Protein AF-A0A6A6USP2-F1 (afdb_monomer_lite)

Organism: NCBI:txid703497

pLDDT: mean 87.1, std 11.31, range [43.31, 97.69]

Radius of gyration: 18.31 Å; chains: 1; bounding box: 39×38×56 Å

Secondary structure (DSSP, 8-state):
------------EEEEES-SS---TTSPPPPPPPPPP--GGGHHHHTT--EEEEEEEEEEEE-TTT--EEEEEEEEEEE--TT-HHHHHHHHHHHHHHTT-------TT-SS---SSTT---

Foldseek 3Di:
DDDDPVPFDLDKDKDFDDDDDD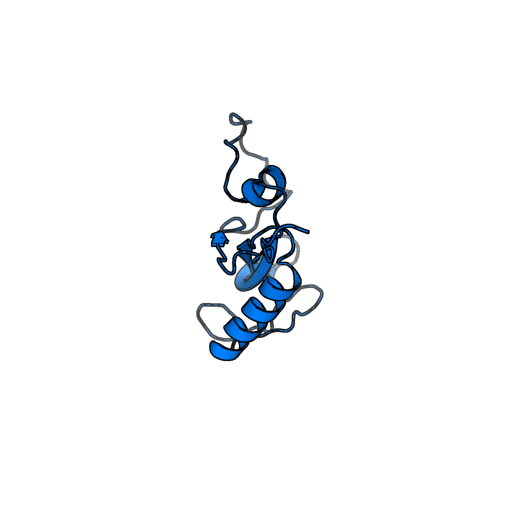DDPPDDDDDDDDPDPPPPVCPCVVQVWDKDKDFDAWDWDQDPVPRDIFIDTGIMMMIGGHPCNVVRLVVVQVVCVVVVHDPAADDDRGRADADPDPRRHD

Sequence (122 aa):
MSAAEDKLSTAAMILPYGHAGPQYRGIPDSPPEPPPDYGPKFLSTVLETPQLMVPVGQNAYVSRVSGRKEYRPILSSLMGAKGSDLMLIKLTEAALEAASWPTEVLVGRYTLKVGDNKRNIA

Structure (mmCIF, N/CA/C/O backbone):
data_AF-A0A6A6USP2-F1
#
_entry.id   AF-A0A6A6USP2-F1
#
loop_
_atom_site.group_PDB
_atom_site.id
_atom_site.type_symbol
_atom_site.label_atom_id
_atom_site.label_alt_id
_atom_site.label_comp_id
_atom_site.label_asym_id
_atom_site.label_entity_id
_atom_site.label_seq_id
_atom_site.pdbx_PDB_ins_code
_atom_site.Cartn_x
_atom_site.Cartn_y
_atom_site.Cartn_z
_atom_site.occupancy
_atom_site.B_iso_or_equiv
_atom_site.auth_seq_id
_atom_site.auth_comp_id
_atom_site.auth_asym_id
_atom_site.auth_atom_id
_atom_site.pdbx_PDB_model_num
ATOM 1 N N . MET A 1 1 ? 21.046 1.608 -37.650 1.00 46.38 1 MET A N 1
ATOM 2 C CA . MET A 1 1 ? 20.367 0.592 -36.821 1.00 46.38 1 MET A CA 1
ATOM 3 C C . MET A 1 1 ? 21.452 -0.154 -36.068 1.00 46.38 1 MET A C 1
ATOM 5 O O . MET A 1 1 ? 22.256 -0.809 -36.712 1.00 46.38 1 MET A O 1
ATOM 9 N N . SER A 1 2 ? 21.560 0.045 -34.755 1.00 43.31 2 SER A N 1
ATOM 10 C CA . SER A 1 2 ? 22.542 -0.645 -33.912 1.00 43.31 2 SER A CA 1
ATOM 11 C C . SER A 1 2 ? 21.805 -1.224 -32.719 1.00 43.31 2 SER A C 1
ATOM 13 O O . SER A 1 2 ? 21.063 -0.515 -32.045 1.00 43.31 2 SER A O 1
ATOM 15 N N . ALA A 1 3 ? 21.982 -2.525 -32.542 1.00 46.53 3 ALA A N 1
ATOM 16 C CA . ALA A 1 3 ? 21.291 -3.379 -31.603 1.00 46.53 3 ALA A CA 1
ATOM 17 C C . ALA A 1 3 ? 21.720 -3.093 -30.158 1.00 46.53 3 ALA A C 1
ATOM 19 O O . ALA A 1 3 ? 22.755 -3.560 -29.695 1.00 46.53 3 ALA A O 1
ATOM 20 N N . ALA A 1 4 ? 20.874 -2.375 -29.436 1.00 48.19 4 ALA A N 1
ATOM 21 C CA . ALA A 1 4 ? 20.441 -2.845 -28.136 1.00 48.19 4 ALA A CA 1
ATOM 22 C C . ALA A 1 4 ? 18.924 -2.956 -28.267 1.00 48.19 4 ALA A C 1
ATOM 24 O O . ALA A 1 4 ? 18.234 -1.946 -28.369 1.00 48.19 4 ALA A O 1
ATOM 25 N N . GLU A 1 5 ? 18.393 -4.176 -28.356 1.00 50.84 5 GLU A N 1
ATOM 26 C CA . GLU A 1 5 ? 17.044 -4.373 -27.831 1.00 50.84 5 GLU A CA 1
ATOM 27 C C . GLU A 1 5 ? 17.117 -3.868 -26.395 1.00 50.84 5 GLU A C 1
ATOM 29 O O . GLU A 1 5 ? 17.831 -4.449 -25.576 1.00 50.84 5 GLU A O 1
ATOM 34 N N . ASP A 1 6 ? 16.503 -2.715 -26.153 1.00 56.12 6 ASP A N 1
ATOM 35 C CA . ASP A 1 6 ? 16.527 -1.991 -24.892 1.00 56.12 6 ASP A CA 1
ATOM 36 C C . ASP A 1 6 ? 15.749 -2.834 -23.873 1.00 56.12 6 ASP A C 1
ATOM 38 O O . ASP A 1 6 ? 14.550 -2.662 -23.648 1.00 56.12 6 ASP A O 1
ATOM 42 N N . LYS A 1 7 ? 16.396 -3.891 -23.368 1.00 58.16 7 LYS A N 1
ATOM 43 C CA . LYS A 1 7 ? 15.815 -4.822 -22.408 1.00 58.16 7 LYS A CA 1
ATOM 44 C C . LYS A 1 7 ? 15.659 -4.055 -21.110 1.00 58.16 7 LYS A C 1
ATOM 46 O O . LYS A 1 7 ? 16.587 -3.961 -20.310 1.00 58.16 7 LYS A O 1
ATOM 51 N N . LEU A 1 8 ? 14.466 -3.501 -20.929 1.00 69.88 8 LEU A N 1
ATOM 52 C CA . LEU A 1 8 ? 14.017 -2.941 -19.668 1.00 69.88 8 LEU A CA 1
ATOM 53 C C . LEU A 1 8 ? 14.329 -3.940 -18.549 1.00 69.88 8 LEU A C 1
ATOM 55 O O . LEU A 1 8 ? 14.006 -5.126 -18.649 1.00 69.88 8 LEU A O 1
ATOM 59 N N . SER A 1 9 ? 14.990 -3.462 -17.496 1.00 83.38 9 SER A N 1
ATOM 60 C CA . SER A 1 9 ? 15.290 -4.296 -16.335 1.00 83.38 9 SER A CA 1
ATOM 61 C C . SER A 1 9 ? 13.992 -4.811 -15.710 1.00 83.38 9 SER A C 1
ATOM 63 O O . SER A 1 9 ? 13.035 -4.059 -15.523 1.00 83.38 9 SER A O 1
ATOM 65 N N . THR A 1 10 ? 13.976 -6.097 -15.362 1.00 88.00 10 THR A N 1
ATOM 66 C CA . THR A 1 10 ? 12.863 -6.753 -14.660 1.00 88.00 10 THR A CA 1
ATOM 67 C C . THR A 1 10 ? 13.024 -6.708 -13.142 1.00 88.00 10 THR A C 1
ATOM 69 O O . THR A 1 10 ? 12.224 -7.301 -12.422 1.00 88.00 10 THR A O 1
ATOM 72 N N . ALA A 1 11 ? 14.078 -6.063 -12.635 1.00 91.19 11 ALA A N 1
ATOM 73 C CA . ALA A 1 11 ? 14.278 -5.913 -11.204 1.00 91.19 11 ALA A CA 1
ATOM 74 C C . ALA A 1 11 ? 13.215 -4.972 -10.616 1.00 91.19 11 ALA A C 1
ATOM 76 O O . ALA A 1 11 ? 12.958 -3.894 -11.155 1.00 91.19 11 ALA A O 1
ATOM 77 N N . ALA A 1 12 ? 12.638 -5.374 -9.486 1.00 93.25 12 ALA A N 1
ATOM 78 C CA . ALA A 1 12 ? 11.738 -4.552 -8.691 1.00 93.25 12 ALA A CA 1
ATOM 79 C C . ALA A 1 12 ? 12.300 -4.403 -7.274 1.00 93.25 12 ALA A C 1
ATOM 81 O O . ALA A 1 12 ? 12.841 -5.351 -6.702 1.00 93.25 12 ALA A O 1
ATOM 82 N N . MET A 1 13 ? 12.163 -3.211 -6.704 1.00 94.25 13 MET A N 1
ATOM 83 C CA . MET A 1 13 ? 12.591 -2.891 -5.348 1.00 94.25 13 MET A CA 1
ATOM 84 C C . MET A 1 13 ? 11.369 -2.643 -4.470 1.00 94.25 13 MET A C 1
ATOM 86 O O . MET A 1 13 ? 10.501 -1.849 -4.823 1.00 94.25 13 MET A O 1
ATOM 90 N N . ILE A 1 14 ? 11.316 -3.296 -3.309 1.00 93.12 14 ILE A N 1
ATOM 91 C CA . ILE A 1 14 ? 10.275 -3.062 -2.307 1.00 93.12 14 ILE A CA 1
ATOM 92 C C . ILE A 1 14 ? 10.776 -1.987 -1.348 1.00 93.12 14 ILE A C 1
ATOM 94 O O . ILE A 1 14 ? 11.820 -2.149 -0.718 1.00 93.12 14 ILE A O 1
ATOM 98 N N . LEU A 1 15 ? 10.024 -0.898 -1.227 1.00 90.06 15 LEU A N 1
ATOM 99 C CA . LEU A 1 15 ? 10.348 0.218 -0.350 1.00 90.06 15 LEU A CA 1
ATOM 100 C C . LEU A 1 15 ? 9.265 0.379 0.725 1.00 90.06 15 LEU A C 1
ATOM 102 O O . LEU A 1 15 ? 8.072 0.406 0.391 1.00 90.06 15 LEU A O 1
ATOM 106 N N . PRO A 1 16 ? 9.648 0.532 2.007 1.00 83.31 16 PRO A N 1
ATOM 107 C CA . PRO A 1 16 ? 8.691 0.816 3.064 1.00 83.31 16 PRO A CA 1
ATOM 108 C C . PRO A 1 16 ? 8.069 2.196 2.842 1.00 83.31 16 PRO A C 1
ATOM 110 O O . PRO A 1 16 ? 8.769 3.157 2.512 1.00 83.31 16 PRO A O 1
ATOM 113 N N . TYR A 1 17 ? 6.759 2.309 3.059 1.00 83.12 17 TYR A N 1
ATOM 114 C CA . TYR A 1 17 ? 6.063 3.582 2.932 1.00 83.12 17 TYR A CA 1
ATOM 115 C C . TYR A 1 17 ? 5.066 3.810 4.065 1.00 83.12 17 TYR A C 1
ATOM 117 O O . TYR A 1 17 ? 4.222 2.973 4.374 1.00 83.12 17 TYR A O 1
ATOM 125 N N . GLY A 1 18 ? 5.124 5.005 4.648 1.00 75.56 18 GLY A N 1
ATOM 126 C CA . GLY A 1 18 ? 4.172 5.466 5.650 1.00 75.56 18 GLY A CA 1
ATOM 127 C C . GLY A 1 18 ? 4.720 5.468 7.074 1.00 75.56 18 GLY A C 1
ATOM 128 O O . GLY A 1 18 ? 5.889 5.194 7.332 1.00 75.56 18 GLY A O 1
ATOM 129 N N . HIS A 1 19 ? 3.845 5.843 8.002 1.00 75.19 19 HIS A N 1
ATOM 130 C CA . HIS A 1 19 ? 4.160 6.023 9.414 1.00 75.19 19 HIS A CA 1
ATOM 131 C C . HIS A 1 19 ? 3.378 5.033 10.284 1.00 75.19 19 HIS A C 1
ATOM 133 O O . HIS A 1 19 ? 2.217 4.704 10.000 1.00 75.19 19 HIS A O 1
ATOM 139 N N . ALA A 1 20 ? 4.000 4.582 11.373 1.00 69.56 20 ALA A N 1
ATOM 140 C CA . ALA A 1 20 ? 3.406 3.670 12.338 1.00 69.56 20 ALA A CA 1
ATOM 141 C C . ALA A 1 20 ? 2.473 4.415 13.310 1.00 69.56 20 ALA A C 1
ATOM 143 O O . ALA A 1 20 ? 2.831 4.702 14.441 1.00 69.56 20 ALA A O 1
ATOM 144 N N . GLY A 1 21 ? 1.250 4.724 12.874 1.00 76.06 21 GLY A N 1
ATOM 145 C CA . GLY A 1 21 ? 0.203 5.228 13.772 1.00 76.06 21 GLY A CA 1
ATOM 146 C C . GLY A 1 21 ? -0.667 6.314 13.144 1.00 76.06 21 GLY A C 1
ATOM 147 O O . GLY A 1 21 ? -0.359 6.790 12.051 1.00 76.06 21 GLY A O 1
ATOM 148 N N . PRO A 1 22 ? -1.801 6.657 13.776 1.00 81.12 22 PRO A N 1
ATOM 149 C CA . PRO A 1 22 ? -2.615 7.788 13.353 1.00 81.12 22 PRO A CA 1
ATOM 150 C C . PRO A 1 22 ? -1.911 9.109 13.691 1.00 81.12 22 PRO A C 1
ATOM 152 O O . PRO A 1 22 ? -1.526 9.332 14.837 1.00 81.12 22 PRO A O 1
ATOM 155 N N . GLN A 1 23 ? -1.787 9.998 12.706 1.00 83.12 23 GLN A N 1
ATOM 156 C CA . GLN A 1 23 ? -1.396 11.388 12.933 1.00 83.12 23 GLN A CA 1
ATOM 157 C C . GLN A 1 23 ? -2.660 12.231 13.076 1.00 83.12 23 GLN A C 1
ATOM 159 O O . GLN A 1 23 ? -3.541 12.211 12.213 1.00 83.12 23 GLN A O 1
ATOM 164 N N . TYR A 1 24 ? -2.781 12.935 14.197 1.00 85.75 24 TYR A N 1
ATOM 165 C CA . TYR A 1 24 ? -3.976 13.703 14.522 1.00 85.75 24 TYR A CA 1
ATOM 166 C C . TYR A 1 24 ? -3.705 15.192 14.358 1.00 85.75 24 TYR A C 1
ATOM 168 O O . TYR A 1 24 ? -2.856 15.735 15.050 1.00 85.75 24 TYR A O 1
ATOM 176 N N . ARG A 1 25 ? -4.526 15.868 13.548 1.00 85.50 25 ARG A N 1
ATOM 177 C CA . ARG A 1 25 ? -4.459 17.324 13.318 1.00 85.50 25 ARG A CA 1
ATOM 178 C C . ARG A 1 25 ? -4.467 18.167 14.604 1.00 85.50 25 ARG A C 1
ATOM 180 O O . ARG A 1 25 ? -3.930 19.261 14.617 1.00 85.50 25 ARG A O 1
ATOM 187 N N . GLY A 1 26 ? -5.132 17.689 15.658 1.00 86.31 26 GLY A N 1
ATOM 188 C CA . GLY A 1 26 ? -5.243 18.402 16.937 1.00 86.31 26 GLY A CA 1
ATOM 189 C C . GLY A 1 26 ? -4.069 18.190 17.896 1.00 86.31 26 GLY A C 1
ATOM 190 O O . GLY A 1 26 ? -4.131 18.675 19.021 1.00 86.31 26 GLY A O 1
ATOM 191 N N . ILE A 1 27 ? -3.054 17.414 17.511 1.00 84.94 27 ILE A N 1
ATOM 192 C CA . ILE A 1 27 ? -1.808 17.294 18.270 1.00 84.94 27 ILE A CA 1
ATOM 193 C C . ILE A 1 27 ? -0.831 18.293 17.645 1.00 84.94 27 ILE A C 1
ATOM 195 O O . ILE A 1 27 ? -0.626 18.206 16.436 1.00 84.94 27 ILE A O 1
ATOM 199 N N . PRO A 1 28 ? -0.277 19.243 18.421 1.00 85.12 28 PRO A N 1
ATOM 200 C CA . PRO A 1 28 ? 0.757 20.136 17.917 1.00 85.12 28 PRO A CA 1
ATOM 201 C C . PRO A 1 28 ? 1.920 19.332 17.342 1.00 85.12 28 PRO A C 1
ATOM 203 O O . PRO A 1 28 ? 2.333 18.337 17.944 1.00 85.12 28 PRO A O 1
ATOM 206 N N . ASP A 1 29 ? 2.438 19.770 16.198 1.00 81.06 29 ASP A N 1
ATOM 207 C CA . ASP A 1 29 ? 3.648 19.182 15.639 1.00 81.06 29 ASP A CA 1
ATOM 208 C C . ASP A 1 29 ? 4.812 19.352 16.622 1.00 81.06 29 ASP A C 1
ATOM 210 O O . ASP A 1 29 ? 4.878 20.323 17.389 1.00 81.06 29 ASP A O 1
ATOM 214 N N . SER A 1 30 ? 5.742 18.398 16.600 1.00 82.44 30 SER A N 1
ATOM 215 C CA . SER A 1 30 ? 7.015 18.567 17.296 1.00 82.44 30 SER A CA 1
ATOM 216 C C . SER A 1 30 ? 7.724 19.830 16.787 1.00 82.44 30 SER A C 1
ATOM 218 O O . SER A 1 30 ? 7.517 20.225 1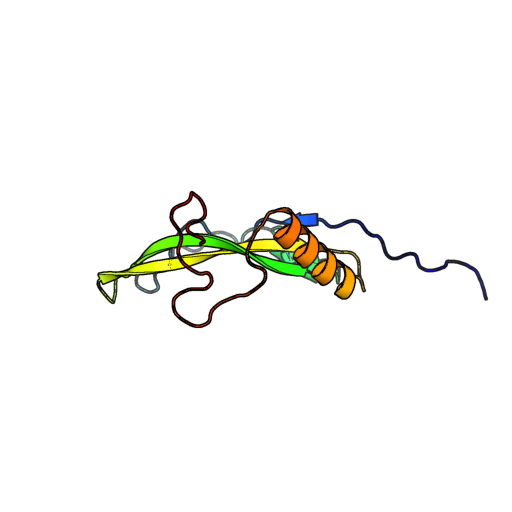5.633 1.00 82.44 30 SER A O 1
ATOM 220 N N . PRO A 1 31 ? 8.575 20.468 17.615 1.00 87.44 31 PRO A N 1
ATOM 221 C CA . PRO A 1 31 ? 9.417 21.568 17.164 1.00 87.44 31 PRO A CA 1
ATOM 222 C C . PRO A 1 31 ? 10.146 21.216 15.858 1.00 87.44 31 PRO A C 1
ATOM 224 O O . PRO A 1 31 ? 10.495 20.048 15.673 1.00 87.44 31 PRO A O 1
ATOM 227 N N . PRO A 1 32 ? 10.389 22.190 14.961 1.00 82.94 32 PRO A N 1
ATOM 228 C CA . PRO A 1 32 ? 11.044 21.921 13.689 1.00 82.94 32 PRO A CA 1
ATOM 229 C C . PRO A 1 32 ? 12.395 21.235 13.905 1.00 82.94 32 PRO A C 1
ATOM 231 O O . PRO A 1 32 ? 13.290 21.793 14.540 1.00 82.94 32 PRO A O 1
ATOM 234 N N . GLU A 1 33 ? 12.540 20.034 13.361 1.00 80.31 33 GLU A N 1
ATOM 235 C CA . GLU A 1 33 ? 13.825 19.354 13.236 1.00 80.31 33 GLU A CA 1
ATOM 236 C C . GLU A 1 33 ? 14.450 19.713 11.877 1.00 80.31 33 GLU A C 1
ATOM 238 O O . GLU A 1 33 ? 13.721 20.103 10.953 1.00 80.31 33 GLU A O 1
ATOM 243 N N . PRO A 1 34 ? 15.786 19.607 11.715 1.00 80.44 34 PRO A N 1
ATOM 244 C CA . PRO A 1 34 ? 16.403 19.683 10.398 1.00 80.44 34 PRO A CA 1
ATOM 245 C C . PRO A 1 34 ? 15.650 18.764 9.428 1.00 80.44 34 PRO A C 1
ATOM 247 O O . PRO A 1 34 ? 15.299 17.645 9.816 1.00 80.44 34 PRO A O 1
ATOM 250 N N . PRO A 1 35 ? 15.358 19.221 8.196 1.00 69.25 35 PRO A N 1
ATOM 251 C CA . PRO A 1 35 ? 14.606 18.410 7.257 1.00 69.25 35 PRO A CA 1
ATOM 252 C C . PRO A 1 35 ? 15.317 17.063 7.103 1.00 69.25 35 PRO A C 1
ATOM 254 O O . PRO A 1 35 ? 16.534 17.048 6.901 1.00 69.25 35 PRO A O 1
ATOM 257 N N . PRO A 1 36 ? 14.595 15.938 7.240 1.00 69.50 36 PRO A N 1
ATOM 258 C CA . PRO A 1 36 ? 15.218 14.636 7.104 1.00 69.50 36 PRO A CA 1
ATOM 259 C C . PRO A 1 36 ? 15.840 14.521 5.713 1.00 69.50 36 PRO A C 1
ATOM 261 O O . PRO A 1 36 ? 15.273 15.031 4.739 1.00 69.50 36 PRO A O 1
ATOM 264 N N . ASP A 1 37 ? 16.970 13.816 5.629 1.00 67.50 37 ASP A N 1
ATOM 265 C CA . ASP A 1 37 ? 17.608 13.462 4.361 1.00 67.50 37 ASP A CA 1
ATOM 266 C C . ASP A 1 37 ? 16.592 12.867 3.369 1.00 67.50 37 ASP A C 1
ATOM 268 O O . ASP A 1 37 ? 15.510 12.386 3.743 1.00 67.50 37 ASP A O 1
ATOM 272 N N . TYR A 1 38 ? 16.949 12.861 2.080 1.00 72.94 38 TYR A N 1
ATOM 273 C CA . TYR A 1 38 ? 16.156 12.225 1.029 1.00 72.94 38 TYR A CA 1
ATOM 274 C C . TYR A 1 38 ? 15.974 10.725 1.315 1.00 72.94 38 TYR A C 1
ATOM 276 O O . TYR A 1 38 ? 16.765 9.880 0.909 1.00 72.94 38 TYR A O 1
ATOM 284 N N . GLY A 1 39 ? 14.911 10.391 2.047 1.00 79.44 39 GLY A N 1
ATOM 285 C CA . GLY A 1 39 ? 14.559 9.015 2.364 1.00 79.44 39 GLY A CA 1
ATOM 286 C C . GLY A 1 39 ? 14.064 8.238 1.138 1.00 79.44 39 GLY A C 1
ATOM 287 O O . GLY A 1 39 ? 13.785 8.832 0.093 1.00 79.44 39 GLY A O 1
ATOM 288 N N . PRO A 1 40 ? 13.840 6.918 1.276 1.00 83.12 40 PRO A N 1
ATOM 289 C CA . PRO A 1 40 ? 13.508 6.030 0.157 1.00 83.12 40 PRO A CA 1
ATOM 290 C C . PRO A 1 40 ? 12.316 6.483 -0.698 1.00 83.12 40 PRO A C 1
ATOM 292 O O . PRO A 1 40 ? 12.270 6.227 -1.896 1.00 83.12 40 PRO A O 1
ATOM 295 N N . LYS A 1 41 ? 11.375 7.219 -0.096 1.00 82.25 41 LYS A N 1
ATOM 296 C CA . LYS A 1 41 ? 10.200 7.802 -0.759 1.00 82.25 41 LYS A CA 1
ATOM 297 C C . LYS A 1 41 ? 10.512 8.804 -1.882 1.00 82.25 41 LYS A C 1
ATOM 299 O O . LYS A 1 41 ? 9.617 9.098 -2.659 1.00 82.25 41 LYS A O 1
ATOM 304 N N . PHE A 1 42 ? 11.733 9.337 -1.956 1.00 87.56 42 PHE A N 1
ATOM 305 C CA . PHE A 1 42 ? 12.146 10.281 -3.001 1.00 87.56 42 PHE A CA 1
ATOM 306 C C . PHE A 1 42 ? 12.951 9.630 -4.133 1.00 87.56 42 PHE A C 1
ATOM 308 O O . PHE A 1 42 ? 13.205 10.284 -5.143 1.00 87.56 42 PHE A O 1
ATOM 315 N N . LEU A 1 43 ? 13.351 8.360 -3.990 1.00 89.88 43 LEU A N 1
ATOM 316 C CA . LEU A 1 43 ? 14.213 7.683 -4.964 1.00 89.88 43 LEU A CA 1
ATOM 317 C C . LEU A 1 43 ? 13.573 7.607 -6.350 1.00 89.88 43 LEU A C 1
ATOM 319 O O . LEU A 1 43 ? 14.246 7.870 -7.341 1.00 89.88 43 LEU A O 1
ATOM 323 N N . SER A 1 44 ? 12.280 7.292 -6.417 1.00 91.94 44 SER A N 1
ATOM 324 C CA . SER A 1 44 ? 11.549 7.169 -7.681 1.00 91.94 44 SER A CA 1
ATOM 325 C C . SER A 1 44 ? 11.542 8.475 -8.472 1.00 91.94 44 SER A C 1
ATOM 327 O O . SER A 1 44 ? 11.845 8.474 -9.664 1.00 91.94 44 SER A O 1
ATOM 329 N N . THR A 1 45 ? 11.291 9.595 -7.790 1.00 90.94 45 THR A N 1
ATOM 330 C CA . THR A 1 45 ? 11.314 10.940 -8.374 1.00 90.94 45 THR A CA 1
ATOM 331 C C . THR A 1 45 ? 12.705 11.324 -8.865 1.00 90.94 45 THR A C 1
ATOM 333 O O . THR A 1 45 ? 12.841 11.793 -9.989 1.00 90.94 45 THR A O 1
ATOM 336 N N . VAL A 1 46 ? 13.740 11.119 -8.041 1.00 92.94 46 VAL A N 1
ATOM 337 C CA . VAL A 1 46 ? 15.125 11.486 -8.387 1.00 92.94 46 VAL A CA 1
ATOM 338 C C . VAL A 1 46 ? 15.653 10.650 -9.553 1.00 92.94 46 VAL A C 1
ATOM 340 O O . VAL A 1 46 ? 16.400 11.157 -10.383 1.00 92.94 46 VAL A O 1
ATOM 343 N N . LEU A 1 47 ? 15.267 9.375 -9.623 1.00 92.75 47 LEU A N 1
ATOM 344 C CA . LEU A 1 47 ? 15.724 8.440 -10.652 1.00 92.75 47 LEU A CA 1
ATOM 345 C C . LEU A 1 47 ? 14.807 8.387 -11.881 1.00 92.75 47 LEU A C 1
ATOM 347 O O . LEU A 1 47 ? 15.080 7.614 -12.795 1.00 92.75 47 LEU A O 1
ATOM 351 N N . GLU A 1 48 ? 13.726 9.173 -11.909 1.00 93.94 48 GLU A N 1
ATOM 352 C CA . GLU A 1 48 ? 12.713 9.161 -12.976 1.00 93.94 48 GLU A CA 1
ATOM 353 C C . GLU A 1 48 ? 12.167 7.754 -13.274 1.00 93.94 48 GLU A C 1
ATOM 355 O O . GLU A 1 48 ? 12.073 7.307 -14.423 1.00 93.94 48 GLU A O 1
ATOM 360 N N . THR A 1 49 ? 11.827 7.027 -12.214 1.00 94.19 49 THR A N 1
ATOM 361 C CA . THR A 1 49 ? 11.382 5.629 -12.283 1.00 94.19 49 THR A CA 1
ATOM 362 C C . THR A 1 49 ? 9.967 5.466 -11.736 1.00 94.19 49 THR A C 1
ATOM 364 O O . THR A 1 49 ? 9.556 6.217 -10.847 1.00 94.19 49 THR A O 1
ATOM 367 N N . PRO A 1 50 ? 9.201 4.483 -12.240 1.00 95.19 50 PRO A N 1
ATOM 368 C CA . PRO A 1 50 ? 7.856 4.230 -11.758 1.00 95.19 50 PRO A CA 1
ATOM 369 C C . PRO A 1 50 ? 7.873 3.608 -10.360 1.00 95.19 50 PRO A C 1
ATOM 371 O O . PRO A 1 50 ? 8.705 2.752 -10.042 1.00 95.19 50 PRO A O 1
ATOM 374 N N . GLN A 1 51 ? 6.901 4.009 -9.543 1.00 95.44 51 GLN A N 1
ATOM 375 C CA . GLN A 1 51 ? 6.650 3.447 -8.222 1.00 95.44 51 GLN A CA 1
ATOM 376 C C . GLN A 1 51 ? 5.150 3.223 -8.027 1.00 95.44 51 GLN A C 1
ATOM 378 O O . GLN A 1 51 ? 4.349 4.147 -8.153 1.00 95.44 51 GLN A O 1
ATOM 383 N N . LEU A 1 52 ? 4.778 1.991 -7.692 1.00 95.25 52 LEU A N 1
ATOM 384 C CA . LEU A 1 52 ? 3.414 1.573 -7.404 1.00 95.25 52 LEU A CA 1
ATOM 385 C C . LEU A 1 52 ? 3.201 1.475 -5.892 1.00 95.25 52 LEU A C 1
ATOM 387 O O . LEU A 1 52 ? 3.996 0.862 -5.183 1.00 95.25 52 LEU A O 1
ATOM 391 N N . MET A 1 53 ? 2.107 2.057 -5.408 1.00 94.00 53 MET A N 1
ATOM 392 C CA . MET A 1 53 ? 1.699 2.042 -4.003 1.00 94.00 53 MET A CA 1
ATOM 393 C C . MET A 1 53 ? 0.608 0.994 -3.788 1.00 94.00 53 MET A C 1
ATOM 395 O O . MET A 1 53 ? -0.433 1.056 -4.437 1.00 94.00 53 MET A O 1
ATOM 399 N N . VAL A 1 54 ? 0.822 0.055 -2.864 1.00 93.50 54 VAL A N 1
ATOM 400 C CA . VAL A 1 54 ? -0.041 -1.124 -2.697 1.00 93.50 54 VAL A CA 1
ATOM 401 C C . VAL A 1 54 ? -0.472 -1.274 -1.238 1.00 93.50 54 VAL A C 1
ATOM 403 O O . VAL A 1 54 ? 0.387 -1.414 -0.360 1.00 93.50 54 VAL A O 1
ATOM 406 N N . PRO A 1 55 ? -1.782 -1.269 -0.934 1.00 92.31 55 PRO A N 1
ATOM 407 C CA . PRO A 1 55 ? -2.280 -1.642 0.384 1.00 92.31 55 PRO A CA 1
ATOM 408 C C . PRO A 1 55 ? -2.028 -3.123 0.672 1.00 92.31 55 PRO A C 1
ATOM 410 O O . PRO A 1 55 ? -2.475 -3.992 -0.064 1.00 92.31 55 PRO A O 1
ATOM 413 N N . VAL A 1 56 ? -1.331 -3.414 1.770 1.00 91.19 56 VAL A N 1
ATOM 414 C CA . VAL A 1 56 ? -0.966 -4.790 2.172 1.00 91.19 56 VAL A CA 1
ATOM 415 C C . VAL A 1 56 ? -1.542 -5.192 3.531 1.00 91.19 56 VAL A C 1
ATOM 417 O O . VAL A 1 56 ? -1.451 -6.347 3.949 1.00 91.19 56 VAL A O 1
ATOM 420 N N . GLY A 1 57 ? -2.123 -4.231 4.246 1.00 90.69 57 GLY A N 1
ATOM 421 C CA . GLY A 1 57 ? -2.589 -4.375 5.618 1.00 90.69 57 GLY A CA 1
ATOM 422 C C . GLY A 1 57 ? -3.452 -3.198 6.035 1.00 90.69 57 GLY A C 1
ATOM 423 O O . GLY A 1 57 ? -3.557 -2.199 5.322 1.00 90.69 57 GLY A O 1
ATOM 424 N N . GLN A 1 58 ? -4.022 -3.284 7.232 1.00 90.94 58 GLN A N 1
ATOM 425 C CA . GLN A 1 58 ? -4.650 -2.141 7.875 1.00 90.94 58 GLN A CA 1
ATOM 426 C C . GLN A 1 58 ? -4.493 -2.177 9.395 1.00 90.94 58 GLN A C 1
ATOM 428 O O . GLN A 1 58 ? -4.556 -3.228 10.030 1.00 90.94 58 GLN A O 1
ATOM 433 N N . ASN A 1 59 ? -4.295 -1.000 9.986 1.00 90.00 59 ASN A N 1
ATOM 434 C CA . ASN A 1 59 ? -4.180 -0.814 11.426 1.00 90.00 59 ASN A CA 1
ATOM 435 C C . ASN A 1 59 ? -5.478 -0.250 11.986 1.00 90.00 59 ASN A C 1
ATOM 437 O O . ASN A 1 59 ? -5.938 0.813 11.560 1.00 90.00 59 ASN A O 1
ATOM 441 N N . ALA A 1 60 ? -6.036 -0.945 12.974 1.00 90.62 60 ALA A N 1
ATOM 442 C CA . ALA A 1 60 ? -7.163 -0.436 13.731 1.00 90.62 60 ALA A CA 1
ATOM 443 C C . ALA A 1 60 ? -6.736 0.747 14.614 1.00 90.62 60 ALA A C 1
ATOM 445 O O . ALA A 1 60 ? -5.674 0.721 15.236 1.00 90.62 60 ALA A O 1
ATOM 446 N N . TYR A 1 61 ? -7.584 1.764 14.711 1.00 90.12 61 TYR A N 1
ATOM 447 C CA . TYR A 1 61 ? -7.441 2.852 15.675 1.00 90.12 61 TYR A CA 1
ATOM 448 C C . TYR A 1 61 ? -8.818 3.321 16.144 1.00 90.12 61 TYR A C 1
ATOM 450 O O . TYR A 1 61 ? -9.823 3.090 15.476 1.00 90.12 61 TYR A O 1
ATOM 458 N N . VAL A 1 62 ? -8.883 3.976 17.301 1.00 91.88 62 VAL A N 1
ATOM 459 C CA . VAL A 1 62 ? -10.118 4.614 17.772 1.00 91.88 62 VAL A CA 1
ATOM 460 C C . VAL A 1 62 ? -10.076 6.080 17.370 1.00 91.88 62 VAL A C 1
ATOM 462 O O . VAL A 1 62 ? -9.159 6.809 17.744 1.00 91.88 62 VAL A O 1
ATOM 465 N N . SER A 1 63 ? -11.058 6.521 16.588 1.00 89.62 63 SER A N 1
ATOM 466 C CA . SER A 1 63 ? -11.159 7.918 16.180 1.00 89.62 63 SER A CA 1
ATOM 467 C C . SER A 1 63 ? -11.444 8.809 17.383 1.00 89.62 63 SER A C 1
ATOM 469 O O . SER A 1 63 ? -12.443 8.629 18.075 1.00 89.62 63 SER A O 1
ATOM 471 N N . ARG A 1 64 ? -10.598 9.821 17.598 1.00 90.31 64 ARG A N 1
ATOM 472 C CA . ARG A 1 64 ? -10.791 10.826 18.658 1.00 90.31 64 ARG A CA 1
ATOM 473 C C . ARG A 1 64 ? -11.995 11.739 18.412 1.00 90.31 64 ARG A C 1
ATOM 475 O O . ARG A 1 64 ? -12.450 12.386 19.345 1.00 90.31 64 ARG A O 1
ATOM 482 N N . VAL A 1 65 ? -12.486 11.804 17.172 1.00 89.62 65 VAL A N 1
ATOM 483 C CA . VAL A 1 65 ? -13.630 12.646 16.790 1.00 89.62 65 VAL A CA 1
ATOM 484 C C . VAL A 1 65 ? -14.940 11.880 16.950 1.00 89.62 65 VAL A C 1
ATOM 486 O O . VAL A 1 65 ? -15.879 12.390 17.545 1.00 89.62 65 VAL A O 1
ATOM 489 N N . SER A 1 66 ? -15.012 10.650 16.429 1.00 91.00 66 SER A N 1
ATOM 490 C CA . SER A 1 66 ? -16.260 9.871 16.411 1.00 91.00 66 SER A CA 1
ATOM 491 C C . SER A 1 66 ? -16.378 8.844 17.542 1.00 91.00 66 SER A C 1
ATOM 493 O O . SER A 1 66 ? -17.449 8.270 17.722 1.00 91.00 66 SER A O 1
ATOM 495 N N . GLY A 1 67 ? -15.287 8.544 18.256 1.00 92.69 67 GLY A N 1
ATOM 496 C CA . GLY A 1 67 ? -15.212 7.478 19.266 1.00 92.69 67 GLY A CA 1
ATOM 497 C C . GLY A 1 67 ? -15.278 6.056 18.695 1.00 92.69 67 GLY A C 1
ATOM 498 O O . GLY A 1 67 ? -15.251 5.081 19.441 1.00 92.69 67 GLY A O 1
ATOM 499 N N . ARG A 1 68 ? -15.378 5.904 17.371 1.00 92.44 68 ARG A N 1
ATOM 500 C CA . ARG A 1 68 ? -15.549 4.605 16.709 1.00 92.44 68 ARG A CA 1
ATOM 501 C C . ARG A 1 68 ? -14.196 3.975 16.383 1.00 92.44 68 ARG A C 1
ATOM 503 O O . ARG A 1 68 ? -13.238 4.681 16.068 1.00 92.44 68 ARG A O 1
ATOM 510 N N . LYS A 1 69 ? -14.148 2.640 16.372 1.00 91.75 69 LYS A N 1
ATOM 511 C CA . LYS A 1 69 ? -13.033 1.883 15.789 1.00 91.75 69 LYS A CA 1
ATOM 512 C C . LYS A 1 69 ? -13.038 2.060 14.266 1.00 91.75 69 LYS A C 1
ATOM 514 O O . LYS A 1 69 ? -14.053 1.824 13.611 1.00 91.75 69 LYS A O 1
ATOM 519 N N . GLU A 1 70 ? -11.910 2.486 13.722 1.00 91.62 70 GLU A N 1
ATOM 520 C CA . GLU A 1 70 ? -11.659 2.729 12.301 1.00 91.62 70 GLU A CA 1
ATOM 521 C C . GLU A 1 70 ? -10.393 1.983 11.865 1.00 91.62 70 GLU A C 1
ATOM 523 O O . GLU A 1 70 ? -9.653 1.473 12.710 1.00 91.62 70 GLU A O 1
ATOM 528 N N . TYR A 1 71 ? -10.144 1.906 10.557 1.00 91.25 71 TYR A N 1
ATOM 529 C CA . TYR A 1 71 ? -9.000 1.191 9.995 1.00 91.25 71 TYR A CA 1
ATOM 530 C C . TYR A 1 71 ? -8.248 2.093 9.026 1.00 91.25 71 TYR A C 1
ATOM 532 O O . TYR A 1 71 ? -8.843 2.697 8.141 1.00 91.25 71 TYR A O 1
ATOM 540 N N . ARG A 1 72 ? -6.930 2.188 9.200 1.00 89.19 72 ARG A N 1
ATOM 541 C CA . ARG A 1 72 ? -6.044 2.930 8.299 1.00 89.19 72 ARG A CA 1
ATOM 542 C C . ARG A 1 72 ? -5.235 1.947 7.456 1.00 89.19 72 ARG A C 1
ATOM 544 O O . ARG A 1 72 ? -4.668 1.027 8.051 1.00 89.19 72 ARG A O 1
ATOM 551 N N . PRO A 1 73 ? -5.107 2.142 6.135 1.00 90.50 73 PRO A N 1
ATOM 552 C CA . PRO A 1 73 ? -4.275 1.275 5.313 1.00 90.50 73 PRO A CA 1
ATOM 553 C C . PRO A 1 73 ? -2.799 1.337 5.729 1.00 90.50 73 PRO A C 1
ATOM 555 O O . PRO A 1 73 ? -2.269 2.395 6.079 1.00 90.50 73 PRO A O 1
ATOM 558 N N . ILE A 1 74 ? -2.141 0.181 5.672 1.00 89.88 74 ILE A N 1
ATOM 559 C CA . ILE A 1 74 ? -0.688 0.036 5.627 1.00 89.88 74 ILE A CA 1
ATOM 560 C C . ILE A 1 74 ? -0.325 -0.169 4.161 1.00 89.88 74 ILE A C 1
ATOM 562 O O . ILE A 1 74 ? -0.810 -1.109 3.526 1.00 89.88 74 ILE A O 1
ATOM 566 N N . LEU A 1 75 ? 0.519 0.714 3.640 1.00 90.19 75 LEU A N 1
ATOM 567 C CA . LEU A 1 75 ? 0.980 0.666 2.262 1.00 90.19 75 LEU A CA 1
ATOM 568 C C . LEU A 1 75 ? 2.409 0.125 2.219 1.00 90.19 75 LEU A C 1
ATOM 570 O O . LEU A 1 75 ? 3.240 0.463 3.058 1.00 90.19 75 LEU A O 1
ATOM 574 N N . SER A 1 76 ? 2.690 -0.691 1.215 1.00 90.69 76 SER A N 1
ATOM 575 C CA . SER A 1 76 ? 4.045 -0.933 0.730 1.00 90.69 76 SER A CA 1
ATOM 576 C C . SER A 1 76 ? 4.182 -0.286 -0.644 1.00 90.69 76 SER A C 1
ATOM 578 O O . SER A 1 76 ? 3.180 0.084 -1.261 1.00 90.69 76 SER A O 1
ATOM 580 N N . SER A 1 77 ? 5.406 -0.137 -1.136 1.00 93.00 77 SER A N 1
ATOM 581 C CA . SER A 1 77 ? 5.625 0.366 -2.486 1.00 93.00 77 SER A CA 1
ATOM 582 C C . SER A 1 77 ? 6.610 -0.495 -3.254 1.00 93.00 77 SER A C 1
ATOM 584 O O . SER A 1 77 ? 7.561 -1.019 -2.675 1.00 93.00 77 SER A O 1
ATOM 586 N N . LEU A 1 78 ? 6.363 -0.648 -4.552 1.00 94.94 78 LEU A N 1
ATOM 587 C CA . LEU A 1 78 ? 7.245 -1.338 -5.482 1.00 94.94 78 LEU A CA 1
ATOM 588 C C . LEU A 1 78 ? 7.746 -0.334 -6.510 1.00 94.94 78 LEU A C 1
ATOM 590 O O . LEU A 1 78 ? 6.949 0.336 -7.158 1.00 94.94 78 LEU A 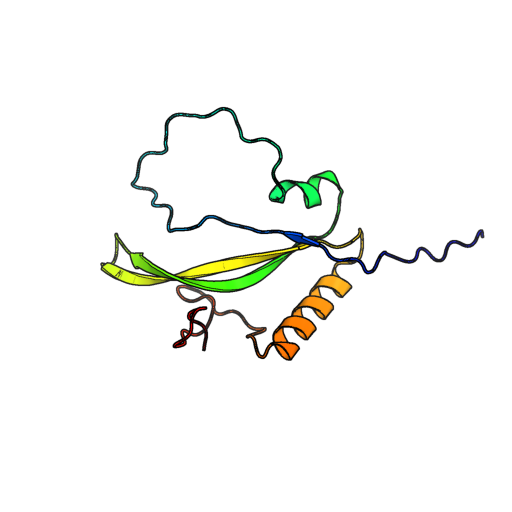O 1
ATOM 594 N N . MET A 1 79 ? 9.057 -0.238 -6.664 1.00 95.44 79 MET A N 1
ATOM 595 C CA . MET A 1 79 ? 9.715 0.609 -7.652 1.00 95.44 79 MET A CA 1
ATOM 596 C C . MET A 1 79 ? 10.352 -0.268 -8.728 1.00 95.44 79 MET A C 1
ATOM 598 O O . MET A 1 79 ? 10.960 -1.290 -8.412 1.00 95.44 79 MET A O 1
ATOM 602 N N . GLY A 1 80 ? 10.204 0.121 -9.990 1.00 94.75 80 GLY A N 1
ATOM 603 C CA . GLY A 1 80 ? 10.740 -0.601 -11.146 1.00 94.75 80 GLY A CA 1
ATOM 604 C C . GLY A 1 80 ? 11.663 0.277 -11.984 1.00 94.75 80 GLY A C 1
ATOM 605 O O . GLY A 1 80 ? 11.897 1.438 -11.665 1.00 94.75 80 GLY A O 1
ATOM 606 N N . ALA A 1 81 ? 12.193 -0.263 -13.078 1.00 94.06 81 ALA A N 1
ATOM 607 C CA . ALA A 1 81 ? 12.965 0.523 -14.039 1.00 94.06 81 ALA A CA 1
ATOM 608 C C . ALA A 1 81 ? 12.075 1.485 -14.851 1.00 94.06 81 ALA A C 1
ATOM 610 O O . ALA A 1 81 ? 10.861 1.294 -14.952 1.00 94.06 81 ALA A O 1
ATOM 611 N N . LYS A 1 82 ? 12.667 2.516 -15.462 1.00 92.44 82 LYS A N 1
ATOM 612 C CA . LYS A 1 82 ? 11.953 3.462 -16.338 1.00 92.44 82 LYS A CA 1
ATOM 613 C C . LYS A 1 82 ? 11.174 2.706 -17.425 1.00 92.44 82 LYS A C 1
ATOM 615 O O . LYS A 1 82 ? 11.733 1.823 -18.059 1.00 92.44 82 LYS A O 1
ATOM 620 N N . GLY A 1 83 ? 9.889 3.018 -17.613 1.00 91.69 83 GLY A N 1
ATOM 621 C CA . GLY A 1 83 ? 9.018 2.343 -18.589 1.00 91.69 83 GLY A CA 1
ATOM 622 C C . GLY A 1 83 ? 8.475 0.969 -18.165 1.00 91.69 83 GLY A C 1
ATOM 623 O O . GLY A 1 83 ? 7.881 0.273 -18.986 1.00 91.69 83 GLY A O 1
ATOM 624 N N . SER A 1 84 ? 8.666 0.555 -16.907 1.00 94.00 84 SER A N 1
ATOM 625 C CA . SER A 1 84 ? 8.207 -0.748 -16.392 1.00 94.00 84 SER A CA 1
ATOM 626 C C . SER A 1 84 ? 6.839 -0.721 -15.687 1.00 94.00 84 SER A C 1
ATOM 628 O O . SER A 1 84 ? 6.468 -1.680 -15.015 1.00 94.00 84 SER A O 1
ATOM 630 N N . ASP A 1 85 ? 6.052 0.341 -15.857 1.00 94.00 85 ASP A N 1
ATOM 631 C CA . ASP A 1 85 ? 4.774 0.580 -15.173 1.00 94.00 85 ASP A CA 1
ATOM 632 C C . ASP A 1 85 ? 3.804 -0.610 -15.276 1.00 94.00 85 ASP A C 1
ATOM 634 O O . ASP A 1 85 ? 3.303 -1.116 -14.271 1.00 94.00 85 ASP A O 1
ATOM 638 N N . LEU A 1 86 ? 3.593 -1.123 -16.494 1.00 95.38 86 LEU A N 1
ATOM 639 C CA . LEU A 1 86 ? 2.718 -2.277 -16.729 1.00 95.38 86 LEU A CA 1
ATOM 640 C C . LEU A 1 86 ? 3.274 -3.571 -16.120 1.00 95.38 86 LEU A C 1
ATOM 642 O O . LEU A 1 86 ? 2.498 -4.436 -15.717 1.00 95.38 86 LEU A O 1
ATOM 646 N N . MET A 1 87 ? 4.601 -3.715 -16.056 1.00 95.06 87 MET A N 1
ATOM 647 C CA . MET A 1 87 ? 5.242 -4.861 -15.410 1.00 95.06 87 MET A CA 1
ATOM 648 C C . MET A 1 87 ? 4.995 -4.823 -13.901 1.00 95.06 87 MET A C 1
ATOM 650 O O . MET A 1 87 ? 4.591 -5.839 -13.344 1.00 95.06 87 MET A O 1
ATOM 654 N N . LEU A 1 88 ? 5.137 -3.658 -13.257 1.00 95.69 88 LEU A N 1
ATOM 655 C CA . LEU A 1 88 ? 4.887 -3.500 -11.820 1.00 95.69 88 LEU A CA 1
ATOM 656 C C . LEU A 1 88 ? 3.444 -3.825 -11.432 1.00 95.69 88 LEU A C 1
ATOM 658 O O . LEU A 1 88 ? 3.229 -4.488 -10.417 1.00 95.69 88 LEU A O 1
ATOM 662 N N . ILE A 1 89 ? 2.469 -3.383 -12.232 1.00 96.31 89 ILE A N 1
ATOM 663 C CA . ILE A 1 89 ? 1.048 -3.676 -11.996 1.00 96.31 89 ILE A CA 1
ATOM 664 C C . ILE A 1 89 ? 0.808 -5.187 -12.061 1.00 96.31 89 ILE A C 1
ATOM 666 O O . ILE A 1 89 ? 0.319 -5.767 -11.094 1.00 96.31 89 ILE A O 1
ATOM 670 N N . LYS A 1 90 ? 1.228 -5.838 -13.154 1.00 96.44 90 LYS A N 1
ATOM 671 C CA . LYS A 1 90 ? 1.036 -7.284 -13.352 1.00 96.44 90 LYS A CA 1
ATOM 672 C C . LYS A 1 90 ? 1.775 -8.126 -12.313 1.00 96.44 90 LYS A C 1
ATOM 674 O O . LYS A 1 90 ? 1.235 -9.111 -11.824 1.00 96.44 90 LYS A O 1
ATOM 679 N N . LEU A 1 91 ? 3.005 -7.742 -11.970 1.00 95.81 91 LEU A N 1
ATOM 680 C CA . LEU A 1 91 ? 3.797 -8.413 -10.940 1.00 95.81 91 LEU A CA 1
ATOM 681 C C . LEU A 1 91 ? 3.109 -8.318 -9.577 1.00 95.81 91 LEU A C 1
ATOM 683 O O . LEU A 1 91 ? 3.063 -9.299 -8.842 1.00 95.81 91 LEU A O 1
ATOM 687 N N . THR A 1 92 ? 2.579 -7.140 -9.246 1.00 96.19 92 THR A N 1
ATOM 688 C CA . THR A 1 92 ? 1.884 -6.899 -7.981 1.00 96.19 92 THR A CA 1
ATOM 689 C C . THR A 1 92 ? 0.603 -7.712 -7.893 1.00 96.19 92 THR A C 1
ATOM 691 O O . THR A 1 92 ? 0.397 -8.392 -6.894 1.00 96.19 92 THR A O 1
ATOM 694 N N . GLU A 1 93 ? -0.233 -7.677 -8.931 1.00 96.88 93 GLU A N 1
ATOM 695 C CA . GLU A 1 93 ? -1.466 -8.465 -9.004 1.00 96.88 93 GLU A CA 1
ATOM 696 C C . GLU A 1 93 ? -1.169 -9.959 -8.822 1.00 96.88 93 GLU A C 1
ATOM 698 O O . GLU A 1 93 ? -1.675 -10.569 -7.882 1.00 96.88 93 GLU A O 1
ATOM 703 N N . ALA A 1 94 ? -0.234 -10.507 -9.605 1.00 97.38 94 ALA A N 1
ATOM 704 C CA . ALA A 1 94 ? 0.165 -11.909 -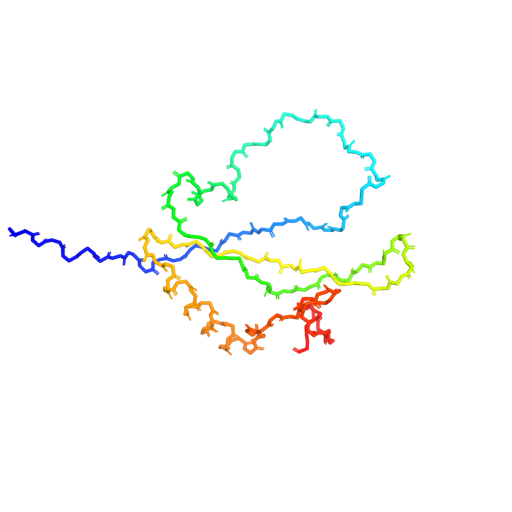9.502 1.00 97.38 94 ALA A CA 1
ATOM 705 C C . ALA A 1 94 ? 0.734 -12.271 -8.117 1.00 97.38 94 ALA A C 1
ATOM 707 O O . ALA A 1 94 ? 0.469 -13.354 -7.597 1.00 97.38 94 ALA A O 1
ATOM 708 N N . ALA A 1 95 ? 1.510 -11.377 -7.493 1.00 96.00 95 ALA A N 1
ATOM 709 C CA . ALA A 1 95 ? 2.052 -11.601 -6.155 1.00 96.00 95 ALA A CA 1
ATOM 710 C C . ALA A 1 95 ? 0.957 -11.608 -5.075 1.00 96.00 95 ALA A C 1
ATOM 712 O O . ALA A 1 95 ? 1.007 -12.432 -4.160 1.00 96.00 95 ALA A O 1
ATOM 713 N N . LEU A 1 96 ? -0.031 -10.712 -5.176 1.00 95.62 96 LEU A N 1
ATOM 714 C CA . LEU A 1 96 ? -1.172 -10.671 -4.261 1.00 95.62 96 LEU A CA 1
ATOM 715 C C . LEU A 1 96 ? -2.042 -11.920 -4.422 1.00 95.62 96 LEU A C 1
ATOM 717 O O . LEU A 1 96 ? -2.357 -12.563 -3.423 1.00 95.62 96 LEU A O 1
ATOM 721 N N . GLU A 1 97 ? -2.350 -12.321 -5.654 1.00 97.12 97 GLU A N 1
ATOM 722 C CA . GLU A 1 97 ? -3.105 -13.545 -5.940 1.00 97.12 97 GLU A CA 1
ATOM 723 C C . GLU A 1 97 ? -2.393 -14.794 -5.413 1.00 97.12 97 GLU A C 1
ATOM 725 O O . GLU A 1 97 ? -2.996 -15.596 -4.697 1.00 97.12 97 GLU A O 1
ATOM 730 N N . ALA A 1 98 ? -1.089 -14.929 -5.681 1.00 97.69 98 ALA A N 1
ATOM 731 C CA . ALA A 1 98 ? -0.279 -16.042 -5.187 1.00 97.69 98 ALA A CA 1
ATOM 732 C C . ALA A 1 98 ? -0.254 -16.111 -3.652 1.00 97.69 98 ALA A C 1
ATOM 734 O O . ALA A 1 98 ? -0.185 -17.195 -3.073 1.00 97.69 98 ALA A O 1
ATOM 735 N N . ALA A 1 99 ? -0.346 -14.961 -2.983 1.00 94.44 99 ALA A N 1
ATOM 736 C CA . ALA A 1 99 ? -0.433 -14.874 -1.532 1.00 94.44 99 ALA A CA 1
ATOM 737 C C . ALA A 1 99 ? -1.870 -15.022 -0.990 1.00 94.44 99 ALA A C 1
ATOM 739 O O . ALA A 1 99 ? -2.055 -15.019 0.229 1.00 94.44 99 ALA A O 1
ATOM 740 N N . SER A 1 100 ? -2.881 -15.149 -1.861 1.00 94.25 100 SER A N 1
ATOM 741 C CA . SER A 1 100 ? -4.311 -15.076 -1.518 1.00 94.25 100 SER A CA 1
ATOM 742 C C . SER A 1 100 ? -4.671 -13.773 -0.790 1.00 94.25 100 SER A C 1
ATOM 744 O O . SER A 1 100 ? -5.346 -13.766 0.240 1.00 94.25 100 SER A O 1
ATOM 746 N N . TRP A 1 101 ? -4.129 -12.654 -1.267 1.00 94.38 101 TRP A N 1
ATOM 747 C CA . TRP A 1 101 ? -4.389 -11.307 -0.760 1.00 94.38 101 TRP A CA 1
ATOM 748 C C . TRP A 1 101 ? -5.355 -10.576 -1.700 1.00 94.38 101 TRP A C 1
ATOM 750 O O . TRP A 1 101 ? -5.352 -10.852 -2.899 1.00 94.38 101 TRP A O 1
ATOM 760 N N . PRO A 1 102 ? -6.170 -9.632 -1.196 1.00 93.50 102 PRO A N 1
ATOM 761 C CA . PRO A 1 102 ? -7.080 -8.885 -2.056 1.00 93.50 102 PRO A CA 1
ATOM 762 C C . PRO A 1 102 ? -6.335 -8.050 -3.099 1.00 93.50 102 PRO A C 1
ATOM 764 O O . PRO A 1 102 ? -5.378 -7.350 -2.769 1.00 93.50 102 PRO A O 1
ATOM 767 N N . THR A 1 103 ? -6.837 -8.076 -4.329 1.00 95.06 103 THR A N 1
ATOM 768 C CA . THR A 1 103 ? -6.416 -7.213 -5.446 1.00 95.06 103 THR A CA 1
ATOM 769 C C . THR A 1 103 ? -7.342 -6.007 -5.632 1.00 95.06 103 THR A C 1
ATOM 771 O O . THR A 1 103 ? -7.036 -5.089 -6.389 1.00 95.06 103 THR A O 1
ATOM 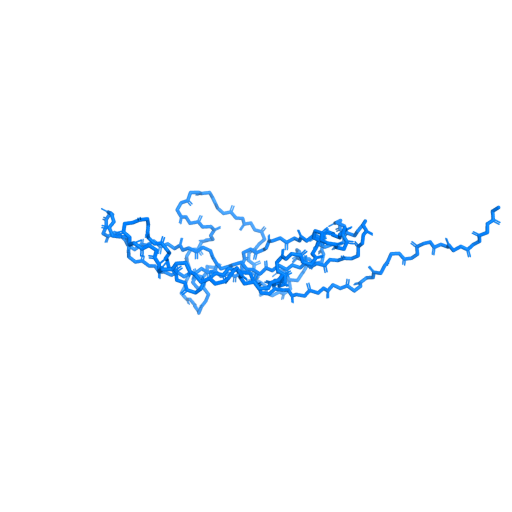774 N N . GLU A 1 104 ? -8.454 -5.968 -4.894 1.00 93.31 104 GLU A N 1
ATOM 775 C CA . GLU A 1 104 ? -9.436 -4.886 -4.913 1.00 93.31 104 GLU A CA 1
ATOM 776 C C . GLU A 1 104 ? -9.368 -4.037 -3.643 1.00 93.31 104 GLU A C 1
ATOM 778 O O . GLU A 1 104 ? -9.132 -4.535 -2.537 1.00 93.31 104 GLU A O 1
ATOM 783 N N . VAL A 1 105 ? -9.653 -2.745 -3.799 1.00 93.06 105 VAL A N 1
ATOM 784 C CA . VAL A 1 105 ? -9.747 -1.790 -2.693 1.00 93.06 105 VAL A CA 1
ATOM 785 C C . VAL A 1 105 ? -11.167 -1.259 -2.553 1.00 93.06 105 VAL A C 1
ATOM 787 O O . VAL A 1 105 ? -11.887 -1.047 -3.526 1.00 93.06 105 VAL A O 1
ATOM 790 N N . LEU A 1 106 ? -11.563 -1.019 -1.310 1.00 94.00 106 LEU A N 1
ATOM 791 C CA . LEU A 1 106 ? -12.814 -0.373 -0.950 1.00 94.00 106 LEU A CA 1
ATOM 792 C C . LEU A 1 106 ? -12.625 1.146 -0.832 1.00 94.00 106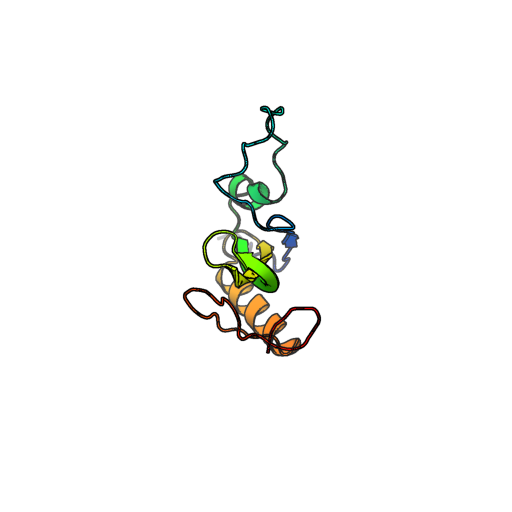 LEU A C 1
ATOM 794 O O . LEU A 1 106 ? -11.527 1.647 -0.575 1.00 94.00 106 LEU A O 1
ATOM 798 N N . VAL A 1 107 ? -13.726 1.881 -0.991 1.00 90.00 107 VAL A N 1
ATOM 799 C CA . VAL A 1 107 ? -13.770 3.339 -0.825 1.00 90.00 107 VAL A CA 1
ATOM 800 C C . VAL A 1 107 ? -14.286 3.736 0.560 1.00 90.00 107 VAL A C 1
ATOM 802 O O . VAL A 1 107 ? -15.098 3.045 1.178 1.00 90.00 107 VAL A O 1
ATOM 805 N N . GLY A 1 108 ? -13.855 4.904 1.039 1.00 87.62 108 GLY A N 1
ATOM 806 C CA . GLY A 1 108 ? -14.309 5.476 2.306 1.00 87.62 108 GLY A CA 1
ATOM 807 C C . GLY A 1 108 ? -13.503 4.985 3.509 1.00 87.62 108 GLY A C 1
ATOM 808 O O . GLY A 1 108 ? -12.276 5.015 3.497 1.00 87.62 108 GLY A O 1
ATOM 809 N N . ARG A 1 109 ? -14.195 4.594 4.587 1.00 83.62 109 ARG A N 1
ATOM 810 C CA . ARG A 1 109 ? -13.571 4.279 5.889 1.00 83.62 109 ARG A CA 1
ATOM 811 C C . ARG A 1 109 ? -12.695 3.023 5.871 1.00 83.62 109 ARG A C 1
ATOM 813 O O . ARG A 1 109 ? -11.790 2.909 6.691 1.00 83.62 109 ARG A O 1
ATOM 820 N N . TYR A 1 110 ? -13.001 2.064 5.009 1.00 90.62 110 TYR A N 1
ATOM 821 C CA . TYR A 1 110 ? -12.275 0.803 4.927 1.00 90.62 110 TYR A CA 1
ATOM 822 C C . TYR A 1 110 ? -11.593 0.750 3.571 1.00 90.62 110 TYR A C 1
ATOM 824 O O . TYR A 1 110 ? -12.272 0.904 2.564 1.00 90.62 110 TYR A O 1
ATOM 832 N N . THR A 1 111 ? -10.276 0.545 3.544 1.00 92.25 111 THR A N 1
ATOM 833 C CA . THR A 1 111 ? -9.539 0.289 2.295 1.00 92.25 111 THR A CA 1
ATOM 834 C C . THR A 1 111 ? -9.635 -1.182 1.903 1.00 92.25 111 THR A C 1
ATOM 836 O O . THR A 1 111 ? -9.680 -1.493 0.721 1.00 92.25 111 THR A O 1
ATOM 839 N N . LEU A 1 112 ? -9.705 -2.089 2.881 1.00 93.56 112 LEU A N 1
ATOM 840 C CA . LEU A 1 112 ? -9.861 -3.528 2.678 1.00 93.56 112 LEU A CA 1
ATOM 841 C C . LEU A 1 112 ? -10.952 -4.062 3.613 1.00 93.56 112 LEU A C 1
ATOM 843 O O . LEU A 1 112 ? -11.199 -3.502 4.689 1.00 93.56 112 LEU A O 1
ATOM 847 N N . LYS A 1 113 ? -11.613 -5.157 3.216 1.00 93.81 113 LYS A N 1
ATOM 848 C CA . LYS A 1 113 ? -12.583 -5.843 4.082 1.00 93.81 113 LYS A CA 1
ATOM 849 C C . LYS A 1 113 ? -11.889 -6.245 5.382 1.00 93.81 113 LYS A C 1
ATOM 851 O O . LYS A 1 113 ? -10.773 -6.747 5.352 1.00 93.81 113 LYS A O 1
ATOM 856 N N . VAL A 1 114 ? -12.530 -5.990 6.519 1.00 93.44 114 VAL A N 1
ATOM 857 C CA . VAL A 1 114 ? -11.955 -6.306 7.832 1.00 93.44 114 VAL A CA 1
ATOM 858 C C . VAL A 1 114 ? -12.062 -7.805 8.079 1.00 93.44 114 VAL A C 1
ATOM 860 O O . VAL A 1 114 ? -13.160 -8.351 8.015 1.00 93.44 114 VAL A O 1
ATOM 863 N N . GLY A 1 115 ? -10.941 -8.439 8.409 1.00 92.19 115 GLY A N 1
ATOM 864 C CA . GLY A 1 115 ? -10.885 -9.848 8.798 1.00 92.19 115 GLY A CA 1
ATOM 865 C C . GLY A 1 115 ? -10.119 -10.062 10.095 1.00 92.19 115 GLY A C 1
ATOM 866 O O . GLY A 1 115 ? -9.459 -9.151 10.602 1.00 92.19 115 GLY A O 1
ATOM 867 N N . ASP A 1 116 ? -10.216 -11.277 10.627 1.00 91.94 116 ASP A N 1
ATOM 868 C CA . ASP A 1 116 ? -9.608 -11.670 11.897 1.00 91.94 116 ASP A CA 1
ATOM 869 C C . ASP A 1 116 ? -8.231 -12.311 11.672 1.00 91.94 116 ASP A C 1
ATOM 871 O O . ASP A 1 116 ? -8.048 -13.526 11.701 1.00 91.94 116 ASP A O 1
ATOM 875 N N . ASN A 1 117 ? -7.246 -11.473 11.343 1.00 91.19 117 ASN A N 1
ATOM 876 C CA . ASN A 1 117 ? -5.851 -11.882 11.217 1.00 91.19 117 ASN A CA 1
ATOM 877 C C . ASN A 1 117 ? -4.901 -10.724 11.537 1.00 91.19 117 ASN A C 1
ATOM 879 O O . ASN A 1 117 ? -5.307 -9.579 11.724 1.00 91.19 117 ASN A O 1
ATOM 883 N N . LYS A 1 118 ? -3.594 -11.006 11.540 1.00 89.69 118 LYS A N 1
ATOM 884 C CA . LYS A 1 118 ? -2.550 -10.015 11.857 1.00 89.69 118 LYS A CA 1
ATOM 885 C C . LYS A 1 118 ? -2.545 -8.782 10.941 1.00 89.69 118 LYS A C 1
ATOM 887 O O . LYS A 1 118 ? -2.009 -7.752 11.333 1.00 89.69 118 LYS A O 1
ATOM 892 N N . ARG A 1 119 ? -3.111 -8.876 9.733 1.00 90.06 119 ARG A N 1
ATOM 893 C CA . ARG A 1 119 ? -3.207 -7.766 8.771 1.00 90.06 119 ARG A CA 1
ATOM 894 C C . ARG A 1 119 ? -4.540 -7.019 8.863 1.00 90.06 119 ARG A C 1
ATOM 896 O O . ARG A 1 119 ? -4.681 -5.983 8.218 1.00 90.06 119 ARG A O 1
ATOM 903 N N . ASN A 1 120 ? -5.484 -7.521 9.665 1.00 90.62 120 ASN A N 1
ATOM 904 C CA . ASN A 1 120 ? -6.871 -7.073 9.772 1.00 90.62 120 ASN A CA 1
ATOM 905 C C . ASN A 1 120 ? -7.633 -7.089 8.432 1.00 90.62 120 ASN A C 1
ATOM 907 O O . ASN A 1 120 ? -8.477 -6.222 8.206 1.00 90.62 120 ASN A O 1
ATOM 911 N N . ILE A 1 121 ? -7.338 -8.040 7.541 1.00 90.38 121 ILE A N 1
ATOM 912 C CA . ILE A 1 121 ? -7.950 -8.160 6.202 1.00 90.38 121 ILE A CA 1
ATOM 913 C C . ILE A 1 121 ? -8.756 -9.463 6.110 1.00 90.38 121 ILE A C 1
ATOM 915 O O . ILE A 1 121 ? -8.292 -10.465 6.644 1.00 90.38 121 ILE A O 1
ATOM 919 N N . ALA A 1 122 ? -9.932 -9.458 5.478 1.00 85.94 122 ALA A N 1
ATOM 920 C CA . ALA A 1 122 ? -10.742 -10.659 5.225 1.00 85.94 122 ALA A CA 1
ATOM 921 C C . ALA A 1 122 ? -10.232 -11.475 4.036 1.00 85.94 122 ALA A C 1
ATOM 923 O O . ALA A 1 122 ? -9.788 -10.846 3.049 1.00 85.94 122 ALA A O 1
#